Protein AF-Q9ND28-F1 (afdb_monomer)

Organism: Plasmodium falciparum (NCBI:txid5833)

pLDDT: mean 91.17, std 7.17, range [67.81, 97.5]

InterPro domains:
  IPR008602 Duffy-antigen binding domain [PF05424] (1-72)
  IPR042202 Duffy-anti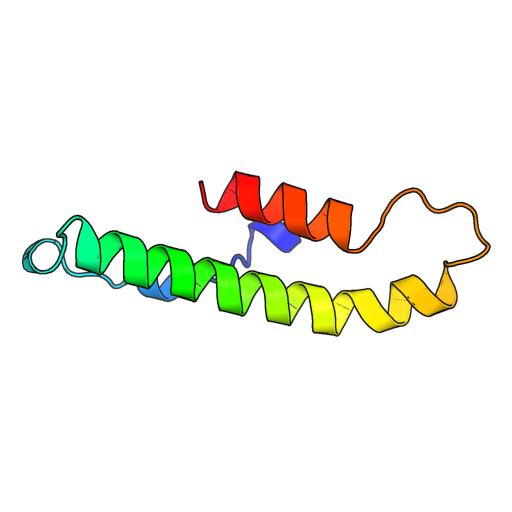gen binding superfamily [G3DSA:1.20.1310.20] (1-72)

Sequence (72 aa):
PYRRLHVCDKNLEQIKAEQITTHNLLAEVCMAAYYEGDLIKTHYTPYQKIYKDTGSGFTICTALARSFADIG

Radius of gyration: 14.69 Å; Cα contacts (8 Å, |Δi|>4): 42; chains: 1; bounding box: 34×17×40 Å

Secondary structure (DSSP, 8-state):
-HHHHT-S-HHHHT--GGG--HHHHHHHHHHHHHHHHHHHHHHHHHHHHHTTTTT----HHHHHHHHHHHH-

Mean predicted aligned error: 4.01 Å

Structure (mmCIF, N/CA/C/O backbone):
data_AF-Q9ND28-F1
#
_entry.id   AF-Q9ND28-F1
#
loop_
_atom_site.group_PDB
_atom_site.id
_atom_site.type_symbol
_atom_site.label_atom_id
_atom_site.label_alt_id
_atom_site.label_comp_id
_atom_site.label_asym_id
_atom_site.label_entity_id
_atom_site.label_seq_id
_atom_site.pdbx_PDB_ins_code
_atom_site.Cartn_x
_atom_site.Cartn_y
_atom_site.Cartn_z
_atom_site.occupancy
_atom_site.B_iso_or_equiv
_atom_site.auth_seq_id
_atom_site.auth_comp_id
_atom_site.auth_asym_id
_atom_site.auth_atom_id
_atom_site.pdbx_PDB_model_num
ATOM 1 N N . PRO A 1 1 ? -5.415 6.839 -12.626 1.00 85.12 1 PRO A N 1
ATOM 2 C CA . PRO A 1 1 ? -4.504 5.804 -13.184 1.00 85.12 1 PRO A CA 1
ATOM 3 C C . PRO A 1 1 ? -5.095 4.410 -12.963 1.00 85.12 1 PRO A C 1
ATOM 5 O O . PRO A 1 1 ? -5.650 4.209 -11.891 1.00 85.12 1 PRO A O 1
ATOM 8 N N . TYR A 1 2 ? -4.966 3.471 -13.910 1.00 87.75 2 TYR A N 1
ATOM 9 C CA . TYR A 1 2 ? -5.531 2.116 -13.753 1.00 87.75 2 TYR A CA 1
ATOM 10 C C . TYR A 1 2 ? -5.090 1.424 -12.456 1.00 87.75 2 TYR A C 1
ATOM 12 O O . TYR A 1 2 ? -5.919 0.843 -11.774 1.00 87.75 2 TYR A O 1
ATOM 20 N N . ARG A 1 3 ? -3.822 1.591 -12.053 1.00 90.31 3 ARG A N 1
ATOM 21 C CA . ARG A 1 3 ? -3.304 1.108 -10.761 1.00 90.31 3 ARG A CA 1
ATOM 22 C C . ARG A 1 3 ? -4.136 1.590 -9.558 1.00 90.31 3 ARG A C 1
ATOM 24 O O . ARG A 1 3 ? -4.482 0.787 -8.713 1.00 90.31 3 ARG A O 1
ATOM 31 N N . ARG A 1 4 ? -4.510 2.879 -9.513 1.00 91.88 4 ARG A N 1
ATOM 32 C CA . ARG A 1 4 ? -5.269 3.469 -8.390 1.00 91.88 4 ARG A CA 1
ATOM 33 C C . ARG A 1 4 ? -6.712 2.955 -8.303 1.00 91.88 4 ARG A C 1
ATOM 35 O O . ARG A 1 4 ? -7.289 2.959 -7.230 1.00 91.88 4 ARG A O 1
ATOM 42 N N . LEU A 1 5 ? -7.302 2.538 -9.426 1.00 92.06 5 LEU A N 1
ATOM 43 C CA . LEU A 1 5 ? -8.675 2.014 -9.449 1.00 92.06 5 LEU A CA 1
ATOM 44 C C . LEU A 1 5 ? -8.795 0.632 -8.791 1.00 92.06 5 LEU A C 1
ATOM 46 O O . LEU A 1 5 ? -9.904 0.199 -8.499 1.00 92.06 5 LEU A O 1
ATOM 50 N N . HIS A 1 6 ? -7.671 -0.064 -8.609 1.00 90.69 6 HIS A N 1
ATOM 51 C CA . HIS A 1 6 ? -7.609 -1.438 -8.117 1.00 90.69 6 HIS A CA 1
ATOM 52 C C . HIS A 1 6 ? -6.558 -1.578 -7.009 1.00 90.69 6 HIS A C 1
ATOM 54 O O . HIS A 1 6 ? -5.817 -2.558 -6.988 1.00 90.69 6 HIS A O 1
ATOM 60 N N . VAL A 1 7 ? -6.464 -0.573 -6.132 1.00 93.75 7 VAL A N 1
ATOM 61 C CA . VAL A 1 7 ? -5.603 -0.636 -4.944 1.00 93.75 7 VAL A CA 1
ATOM 62 C C . VAL A 1 7 ? -6.062 -1.780 -4.042 1.00 93.75 7 VAL A C 1
ATOM 64 O O . VAL A 1 7 ? -7.253 -2.062 -3.924 1.00 93.75 7 VAL A O 1
ATOM 67 N N . CYS A 1 8 ? -5.109 -2.463 -3.413 1.00 95.31 8 CYS A N 1
ATOM 68 C CA . CYS A 1 8 ? -5.388 -3.556 -2.483 1.00 95.31 8 CYS A CA 1
ATOM 69 C C . CYS A 1 8 ? -5.824 -3.046 -1.089 1.00 95.31 8 CYS A C 1
ATOM 71 O O . CYS A 1 8 ? -5.140 -3.318 -0.108 1.00 95.31 8 CYS A O 1
ATOM 73 N N . ASP A 1 9 ? -6.937 -2.314 -0.984 1.00 95.75 9 ASP A N 1
ATOM 74 C CA . ASP A 1 9 ? -7.440 -1.684 0.258 1.00 95.75 9 ASP A CA 1
ATOM 75 C C . ASP A 1 9 ? -8.739 -2.295 0.808 1.00 95.75 9 ASP A C 1
ATOM 77 O O . ASP A 1 9 ? -9.271 -1.836 1.816 1.00 95.75 9 ASP A O 1
ATOM 81 N N . LYS A 1 10 ? -9.246 -3.368 0.197 1.00 96.06 10 LYS A N 1
ATOM 82 C CA . LYS A 1 10 ? -10.510 -4.008 0.595 1.00 96.06 10 LYS A CA 1
ATOM 83 C C . LYS A 1 10 ? -10.602 -4.328 2.094 1.00 96.06 10 LYS A C 1
ATOM 85 O O . LYS A 1 10 ? -11.684 -4.271 2.670 1.00 96.06 10 LYS A O 1
ATOM 90 N N . ASN A 1 11 ? -9.493 -4.694 2.734 1.00 95.56 11 ASN A N 1
ATOM 91 C CA . ASN A 1 11 ? -9.461 -4.958 4.173 1.00 95.56 11 ASN A CA 1
ATOM 92 C C . ASN A 1 11 ? -9.744 -3.686 5.001 1.00 95.56 11 ASN A C 1
ATOM 94 O O . ASN A 1 11 ? -10.462 -3.752 5.998 1.00 95.56 11 ASN A O 1
ATOM 98 N N . LEU A 1 12 ? -9.285 -2.522 4.531 1.00 95.19 12 LEU A N 1
ATOM 99 C CA . LEU A 1 12 ? -9.593 -1.213 5.111 1.00 95.19 12 LEU A CA 1
ATOM 100 C C . LEU A 1 12 ? -11.056 -0.819 4.887 1.00 95.19 12 LEU A C 1
ATOM 102 O O . LEU A 1 12 ? -11.674 -0.269 5.792 1.00 95.19 12 LEU A O 1
ATOM 106 N N . GLU A 1 13 ? -11.646 -1.136 3.732 1.00 94.56 13 GLU A N 1
ATOM 107 C CA . GLU A 1 13 ? -13.075 -0.879 3.477 1.00 94.56 13 GLU A CA 1
ATOM 108 C C . GLU A 1 13 ? -14.004 -1.725 4.366 1.00 94.56 13 GLU A C 1
ATOM 110 O O . GLU A 1 13 ? -15.151 -1.355 4.619 1.00 94.56 13 GLU A O 1
ATOM 115 N N . GLN A 1 14 ? -13.521 -2.881 4.827 1.00 96.12 14 GLN A N 1
ATOM 116 C CA . GLN A 1 14 ?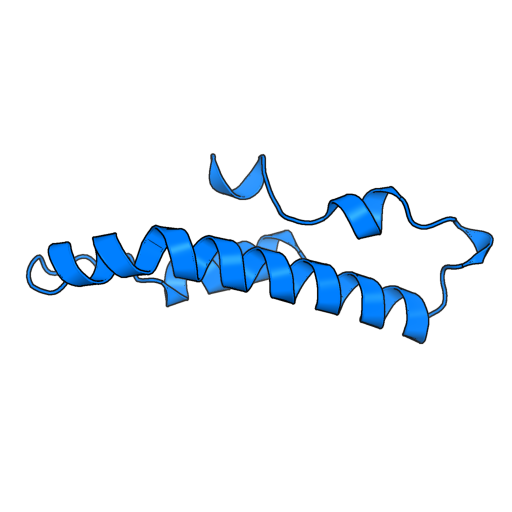 -14.295 -3.854 5.602 1.00 96.12 14 GLN A CA 1
ATOM 117 C C . GLN A 1 14 ? -14.074 -3.760 7.117 1.00 96.12 14 GLN A C 1
ATOM 119 O O . GLN A 1 14 ? -14.730 -4.490 7.869 1.00 96.12 14 GLN A O 1
ATOM 124 N N . ILE A 1 15 ? -13.190 -2.873 7.586 1.00 95.25 15 ILE A N 1
ATOM 125 C CA . ILE A 1 15 ? -12.966 -2.678 9.019 1.00 95.25 15 ILE A CA 1
ATOM 126 C C . ILE A 1 15 ? -14.232 -2.120 9.682 1.00 95.25 15 ILE A C 1
ATOM 128 O O . ILE A 1 15 ? -14.820 -1.128 9.247 1.00 95.25 15 ILE A O 1
ATOM 132 N N . LYS A 1 16 ? -14.673 -2.749 10.773 1.00 96.81 16 LYS A N 1
ATOM 133 C CA . LYS A 1 16 ? -15.792 -2.219 11.562 1.00 96.81 16 LYS A CA 1
ATOM 134 C C . LYS A 1 16 ? -15.305 -1.062 12.422 1.00 96.81 16 LYS A C 1
ATOM 136 O O . LYS A 1 16 ? -14.249 -1.170 13.040 1.00 96.81 16 LYS A O 1
ATOM 141 N N . ALA A 1 17 ? -16.111 -0.007 12.552 1.00 95.50 17 ALA A N 1
ATOM 142 C CA . ALA A 1 17 ? -15.770 1.174 13.354 1.00 95.50 17 ALA A CA 1
ATOM 143 C C . ALA A 1 17 ? -15.349 0.828 14.798 1.00 95.50 17 ALA A C 1
ATOM 145 O O . ALA A 1 17 ? -14.392 1.387 15.319 1.00 95.50 17 A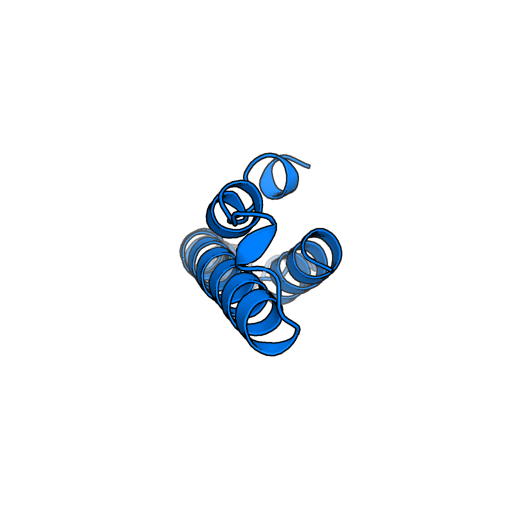LA A O 1
ATOM 146 N N . GLU A 1 18 ? -16.008 -0.158 15.410 1.00 96.50 18 GLU A N 1
ATOM 147 C CA . GLU A 1 18 ? -15.718 -0.659 16.763 1.00 96.50 18 GLU A CA 1
ATOM 148 C C . GLU A 1 18 ? -14.333 -1.319 16.899 1.00 96.50 18 GLU A C 1
ATOM 150 O O . GLU A 1 18 ? -13.794 -1.418 17.997 1.00 96.50 18 GLU A O 1
ATOM 155 N N . GLN A 1 19 ? -13.750 -1.781 15.790 1.00 94.56 19 GLN A N 1
ATOM 156 C CA . GLN A 1 19 ? -12.434 -2.424 15.742 1.00 94.56 19 GLN A CA 1
ATOM 157 C C . GLN A 1 19 ? -11.311 -1.422 15.436 1.00 94.56 19 GLN A C 1
ATOM 159 O O . GLN A 1 19 ? -10.135 -1.796 15.448 1.00 94.56 19 GLN A O 1
ATOM 164 N N . ILE A 1 20 ? -11.634 -0.156 15.149 1.00 96.31 20 ILE A N 1
ATOM 165 C CA . ILE A 1 20 ? -10.637 0.860 14.811 1.00 96.31 20 ILE A CA 1
ATOM 166 C C . ILE A 1 20 ? -9.922 1.305 16.090 1.00 96.31 20 ILE A C 1
ATOM 168 O O . ILE A 1 20 ? -10.412 2.111 16.875 1.00 96.31 20 ILE A O 1
ATOM 172 N N . THR A 1 21 ? -8.713 0.785 16.269 1.00 97.38 21 THR A N 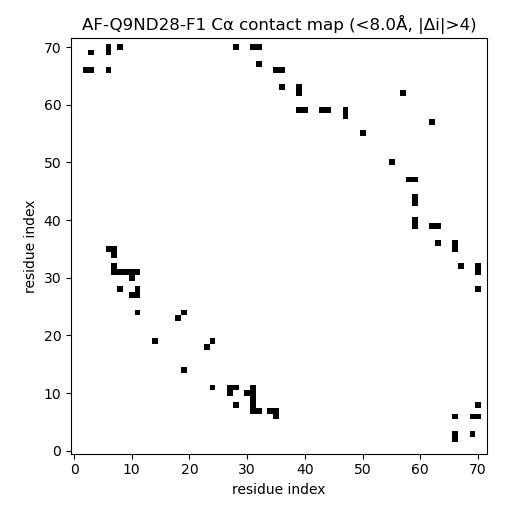1
ATOM 173 C CA . THR A 1 21 ? -7.715 1.272 17.228 1.00 97.38 21 THR A CA 1
ATOM 174 C C . THR A 1 21 ? -6.440 1.615 16.470 1.00 97.38 21 THR A C 1
ATOM 176 O O . THR A 1 21 ? -6.246 1.127 15.358 1.00 97.38 21 THR A O 1
ATOM 179 N N . THR A 1 22 ? -5.532 2.394 17.061 1.00 96.56 22 THR A N 1
ATOM 180 C CA . THR A 1 22 ? -4.253 2.739 16.415 1.00 96.56 22 THR A CA 1
ATOM 181 C C . THR A 1 22 ? -3.484 1.501 15.947 1.00 96.56 22 THR A C 1
ATOM 183 O O . THR A 1 22 ? -2.956 1.484 14.840 1.00 96.56 22 THR A O 1
ATOM 186 N N . HIS A 1 23 ? -3.448 0.443 16.761 1.00 96.81 23 HIS A N 1
ATOM 187 C CA . HIS A 1 23 ? -2.714 -0.778 16.430 1.00 96.81 23 HIS A CA 1
ATOM 188 C C . HIS A 1 23 ? -3.424 -1.628 15.378 1.00 96.81 23 HIS A C 1
ATOM 190 O O . HIS A 1 23 ? -2.763 -2.127 14.470 1.00 96.81 23 HIS A O 1
ATOM 196 N N . ASN A 1 24 ? -4.750 -1.767 15.473 1.00 96.31 24 ASN A N 1
ATOM 197 C CA . ASN A 1 24 ? -5.502 -2.534 14.484 1.00 96.31 24 ASN A CA 1
ATOM 198 C C . ASN A 1 24 ? -5.490 -1.833 13.119 1.00 96.31 24 ASN A C 1
ATOM 200 O O . ASN A 1 24 ? -5.193 -2.455 12.109 1.00 96.31 24 ASN A O 1
ATOM 204 N N . LEU A 1 25 ? -5.702 -0.514 13.098 1.00 96.81 25 LEU A N 1
ATOM 205 C CA . LEU A 1 25 ? -5.624 0.280 11.875 1.00 96.81 25 LEU A CA 1
ATOM 206 C C . LEU A 1 25 ? -4.235 0.189 11.233 1.00 96.81 25 LEU A C 1
ATOM 208 O O . LEU A 1 25 ? -4.134 -0.014 10.029 1.00 96.81 25 LEU A O 1
ATOM 212 N N . LEU A 1 26 ? -3.162 0.288 12.027 1.00 97.12 26 LEU A N 1
ATOM 213 C CA . LEU A 1 26 ? -1.801 0.127 11.516 1.00 97.12 26 LEU A CA 1
ATOM 214 C C . LEU A 1 26 ? -1.584 -1.262 10.900 1.00 97.12 26 LEU A C 1
ATOM 216 O O . LEU A 1 26 ? -0.957 -1.366 9.848 1.00 97.12 26 LEU A O 1
ATOM 220 N N . ALA A 1 27 ? -2.099 -2.320 11.529 1.00 97.19 27 ALA A N 1
ATOM 221 C CA . ALA A 1 27 ? -1.999 -3.675 10.996 1.00 97.19 27 ALA A CA 1
ATOM 222 C C . ALA A 1 27 ? -2.721 -3.809 9.646 1.00 97.19 27 ALA A C 1
ATOM 224 O O . ALA A 1 27 ? -2.135 -4.333 8.698 1.00 97.19 27 ALA A O 1
ATOM 225 N N . GLU A 1 28 ? -3.939 -3.276 9.530 1.00 97.06 28 GLU A N 1
ATOM 226 C CA . GLU A 1 28 ? -4.707 -3.292 8.281 1.00 97.06 28 GLU A CA 1
ATOM 227 C C . GLU A 1 28 ? -4.028 -2.468 7.173 1.00 97.06 28 GLU A C 1
ATOM 229 O O . GLU A 1 28 ? -3.924 -2.922 6.032 1.00 97.06 28 GLU A O 1
ATOM 234 N N . VAL A 1 29 ? -3.483 -1.290 7.496 1.00 96.75 29 VAL A N 1
ATOM 235 C CA . VAL A 1 29 ? -2.738 -0.460 6.530 1.00 96.75 29 VAL A CA 1
ATOM 236 C C . VAL A 1 29 ? -1.473 -1.179 6.051 1.00 96.75 29 VAL A C 1
ATOM 238 O O . VAL A 1 29 ? -1.188 -1.211 4.853 1.00 96.75 29 VAL A O 1
ATOM 241 N N . CYS A 1 30 ? -0.726 -1.810 6.961 1.00 97.19 30 CYS A N 1
ATOM 242 C CA . CYS A 1 30 ? 0.445 -2.611 6.605 1.00 97.19 30 CYS A CA 1
ATOM 243 C C . CYS A 1 30 ? 0.075 -3.818 5.734 1.00 97.19 30 CYS A C 1
ATOM 245 O O . CYS A 1 30 ? 0.816 -4.149 4.806 1.00 97.19 30 CYS A O 1
ATOM 247 N N . MET A 1 31 ? -1.060 -4.466 6.005 1.00 97.31 31 MET A N 1
ATOM 248 C CA . MET A 1 31 ? -1.555 -5.585 5.205 1.00 97.31 31 MET A CA 1
ATOM 249 C C . MET A 1 31 ? -1.915 -5.138 3.781 1.00 97.31 31 MET A C 1
ATOM 251 O O . MET A 1 31 ? -1.480 -5.775 2.821 1.00 97.31 31 MET A O 1
ATOM 255 N N . ALA A 1 32 ? -2.615 -4.010 3.635 1.00 97.50 32 ALA A N 1
ATOM 256 C CA . ALA A 1 32 ? -2.919 -3.413 2.334 1.00 97.50 32 ALA A CA 1
ATOM 257 C C . ALA A 1 32 ? -1.634 -3.090 1.547 1.00 97.50 32 ALA A C 1
ATOM 259 O O . ALA A 1 32 ? -1.473 -3.501 0.396 1.00 97.50 32 ALA A O 1
ATOM 260 N N . ALA A 1 33 ? -0.664 -2.433 2.195 1.00 97.44 33 ALA A N 1
ATOM 261 C CA . ALA A 1 33 ? 0.622 -2.093 1.586 1.00 97.44 33 ALA A CA 1
ATOM 262 C C . ALA A 1 33 ? 1.436 -3.328 1.166 1.00 97.44 33 ALA A C 1
ATOM 264 O O . ALA A 1 33 ? 2.087 -3.311 0.119 1.00 97.44 33 ALA A O 1
ATOM 265 N N . TYR A 1 34 ? 1.390 -4.404 1.956 1.00 97.25 34 TYR A N 1
ATOM 266 C CA . TYR A 1 34 ? 2.044 -5.667 1.626 1.00 97.25 34 TYR A CA 1
ATOM 267 C C . TYR A 1 34 ? 1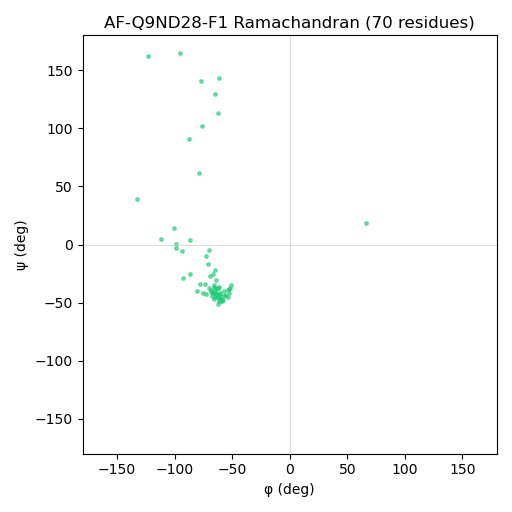.478 -6.275 0.337 1.00 97.25 34 TYR A C 1
ATOM 269 O O . TYR A 1 34 ? 2.243 -6.576 -0.583 1.00 97.25 34 TYR A O 1
ATOM 277 N N . TYR A 1 35 ? 0.151 -6.411 0.242 1.00 97.25 35 TYR A N 1
ATOM 278 C CA . TYR A 1 35 ? -0.496 -6.998 -0.933 1.00 97.25 35 TYR A CA 1
ATOM 279 C C . TYR A 1 35 ? -0.351 -6.124 -2.182 1.00 97.25 35 TYR A C 1
ATOM 281 O O . TYR A 1 35 ? -0.035 -6.641 -3.254 1.00 97.25 35 TYR A O 1
ATOM 289 N N . GLU A 1 36 ? -0.492 -4.805 -2.046 1.00 97.25 36 GLU A N 1
ATOM 290 C CA . GLU A 1 36 ? -0.269 -3.854 -3.139 1.00 97.25 36 GLU A CA 1
ATOM 291 C C . GLU A 1 36 ? 1.176 -3.935 -3.663 1.00 97.25 36 GLU A C 1
ATOM 293 O O . GLU A 1 36 ? 1.418 -3.968 -4.874 1.00 97.25 36 GLU A O 1
ATOM 298 N N . GLY A 1 37 ? 2.151 -4.032 -2.755 1.00 95.75 37 GLY A N 1
ATOM 299 C CA . GLY A 1 37 ? 3.559 -4.196 -3.101 1.00 95.75 37 GLY A CA 1
ATOM 300 C C . GLY A 1 37 ? 3.849 -5.505 -3.839 1.00 95.75 37 GLY A C 1
ATOM 301 O O . GLY A 1 37 ? 4.585 -5.498 -4.832 1.00 95.75 37 GLY A O 1
ATOM 302 N N . ASP A 1 38 ? 3.262 -6.617 -3.394 1.00 96.19 38 ASP A N 1
ATOM 303 C CA . ASP A 1 38 ? 3.437 -7.925 -4.033 1.00 96.19 38 ASP A CA 1
ATOM 304 C C . ASP A 1 38 ? 2.784 -7.988 -5.422 1.00 96.19 38 ASP A C 1
ATOM 306 O O . ASP A 1 38 ? 3.401 -8.469 -6.380 1.00 96.19 38 ASP A O 1
ATOM 310 N N . LEU A 1 39 ? 1.592 -7.404 -5.573 1.00 95.00 39 LEU A N 1
ATOM 311 C CA . LEU A 1 39 ? 0.899 -7.295 -6.856 1.00 95.00 39 LEU A CA 1
ATOM 312 C C . LEU A 1 39 ? 1.725 -6.482 -7.862 1.00 95.00 39 LEU A C 1
ATOM 314 O O . LEU A 1 39 ? 1.979 -6.937 -8.984 1.00 95.00 39 LEU A O 1
ATOM 318 N N . ILE A 1 40 ? 2.225 -5.312 -7.453 1.00 94.19 40 ILE A N 1
ATOM 319 C CA . ILE A 1 40 ? 3.102 -4.486 -8.295 1.00 94.19 40 ILE A CA 1
ATOM 320 C C . ILE A 1 40 ? 4.357 -5.257 -8.663 1.00 94.19 40 ILE A C 1
ATOM 322 O O . ILE A 1 40 ? 4.715 -5.303 -9.838 1.00 94.19 40 ILE A O 1
ATOM 326 N N . LYS A 1 41 ? 5.022 -5.883 -7.691 1.00 93.06 41 LYS A N 1
ATOM 327 C CA . LYS A 1 41 ? 6.246 -6.641 -7.941 1.00 93.06 41 LYS A CA 1
ATOM 328 C C . LYS A 1 41 ? 6.018 -7.749 -8.955 1.00 93.06 41 LYS A C 1
ATOM 330 O O . LYS A 1 41 ? 6.788 -7.856 -9.912 1.00 93.06 41 LYS A O 1
ATOM 335 N N . THR A 1 42 ? 4.964 -8.531 -8.785 1.00 92.69 42 THR A N 1
ATOM 336 C CA . THR A 1 42 ? 4.629 -9.643 -9.674 1.00 92.69 42 THR A CA 1
ATOM 337 C C . THR A 1 42 ? 4.379 -9.162 -11.101 1.00 92.69 42 THR A C 1
ATOM 339 O O . THR A 1 42 ? 4.975 -9.697 -12.038 1.00 92.69 42 THR A O 1
ATOM 342 N N . HIS A 1 43 ? 3.586 -8.103 -11.284 1.00 89.50 43 HIS A N 1
ATOM 343 C CA . HIS A 1 43 ? 3.265 -7.605 -12.623 1.00 89.50 43 HIS A CA 1
ATOM 344 C C . HIS A 1 43 ? 4.384 -6.783 -13.270 1.00 89.50 43 HIS A C 1
ATOM 346 O O . HIS A 1 43 ? 4.551 -6.862 -14.483 1.00 89.50 43 HIS A O 1
ATOM 352 N N . TYR A 1 44 ? 5.171 -6.018 -12.507 1.00 88.31 44 TYR A N 1
ATOM 353 C CA . TYR A 1 44 ? 6.210 -5.140 -13.060 1.00 88.31 44 TYR A CA 1
ATOM 354 C C . TYR A 1 44 ? 7.553 -5.832 -13.286 1.00 88.31 44 TYR A 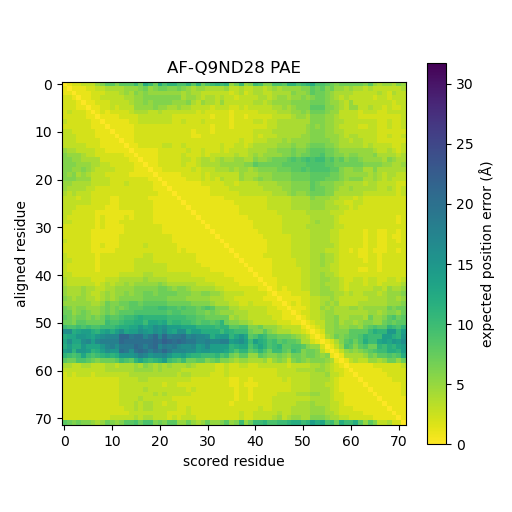C 1
ATOM 356 O O . TYR A 1 44 ? 8.294 -5.398 -14.166 1.00 88.31 44 TYR A O 1
ATOM 364 N N . THR A 1 45 ? 7.881 -6.906 -12.557 1.00 86.69 45 THR A N 1
ATOM 365 C CA . THR A 1 45 ? 9.184 -7.590 -12.697 1.00 86.69 45 THR A CA 1
ATOM 366 C C . THR A 1 45 ? 9.472 -8.049 -14.139 1.00 86.69 45 THR A C 1
ATOM 368 O O . THR A 1 45 ? 10.592 -7.826 -14.609 1.00 86.69 45 THR A O 1
ATOM 371 N N . PRO A 1 46 ? 8.519 -8.644 -14.889 1.00 87.12 46 PRO A N 1
ATOM 372 C CA . PRO A 1 46 ? 8.741 -9.004 -16.291 1.00 87.12 46 PRO A CA 1
ATOM 373 C C . PRO A 1 46 ? 9.033 -7.786 -17.176 1.00 87.12 46 PRO A C 1
ATOM 375 O O . PRO A 1 46 ? 10.004 -7.793 -17.931 1.00 87.12 46 PRO A O 1
ATOM 378 N N . TYR A 1 47 ? 8.252 -6.709 -17.041 1.00 83.75 47 TYR A N 1
ATOM 379 C CA . TYR A 1 47 ? 8.446 -5.485 -17.827 1.00 83.75 47 TYR A CA 1
ATOM 380 C C . TYR A 1 47 ? 9.765 -4.793 -17.501 1.00 83.75 47 TYR A C 1
ATOM 382 O O . TYR A 1 47 ? 10.444 -4.299 -18.397 1.00 83.75 47 TYR A O 1
ATOM 390 N N . GLN A 1 48 ? 10.174 -4.812 -16.235 1.00 84.50 48 GLN A N 1
ATOM 391 C CA . GLN A 1 48 ? 11.442 -4.236 -15.808 1.00 84.50 48 GLN A CA 1
ATOM 392 C C . GLN A 1 48 ? 12.645 -4.965 -16.424 1.00 84.50 48 GLN A C 1
ATOM 394 O O . GLN A 1 48 ? 13.662 -4.332 -16.686 1.00 84.50 48 GLN A O 1
ATOM 399 N N . LYS A 1 49 ? 12.532 -6.274 -16.698 1.00 84.44 49 LYS A N 1
ATOM 400 C CA . LYS A 1 49 ? 13.555 -7.034 -17.436 1.00 84.44 49 LYS A CA 1
ATOM 401 C C . LYS A 1 49 ? 13.569 -6.689 -18.925 1.00 84.44 49 LYS A C 1
ATOM 403 O O . LYS A 1 49 ? 14.646 -6.523 -19.481 1.00 84.44 49 LYS A O 1
ATOM 408 N N . ILE A 1 50 ? 12.396 -6.569 -19.550 1.00 85.69 50 ILE A N 1
ATOM 409 C CA . ILE A 1 50 ? 12.259 -6.283 -20.991 1.00 85.69 50 ILE A CA 1
ATOM 410 C C . ILE A 1 50 ? 12.765 -4.875 -21.328 1.00 85.69 50 ILE A C 1
ATOM 412 O O . ILE A 1 50 ? 13.455 -4.682 -22.322 1.00 85.69 50 ILE A O 1
ATOM 416 N N . TYR A 1 51 ? 12.442 -3.895 -20.487 1.00 82.12 51 TYR A N 1
ATOM 417 C CA . TYR A 1 51 ? 12.722 -2.479 -20.740 1.00 82.12 51 TYR A CA 1
ATOM 418 C C . TYR A 1 51 ? 13.951 -1.953 -19.993 1.00 82.12 51 TYR A C 1
ATOM 420 O O . TYR A 1 51 ? 14.148 -0.742 -19.893 1.00 82.12 51 TYR A O 1
ATOM 428 N N . LYS A 1 52 ? 14.789 -2.848 -19.457 1.00 78.69 52 LYS A N 1
ATOM 429 C CA . LYS A 1 52 ? 15.973 -2.474 -18.674 1.00 78.69 52 LYS A CA 1
ATOM 430 C C . LYS A 1 52 ? 16.924 -1.562 -19.458 1.00 78.69 52 LYS A C 1
ATOM 432 O O . LYS A 1 52 ? 17.433 -0.594 -18.900 1.00 78.69 52 LYS A O 1
ATOM 437 N N . ASP A 1 53 ? 17.106 -1.846 -20.745 1.00 79.69 53 ASP A N 1
ATOM 438 C CA . ASP A 1 53 ? 18.091 -1.170 -21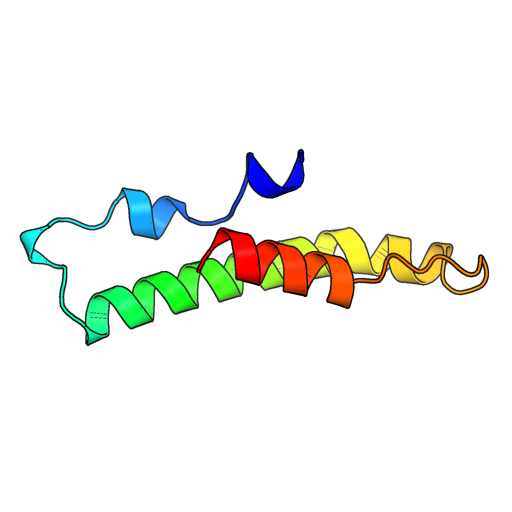.596 1.00 79.69 53 ASP A CA 1
ATOM 439 C C . ASP A 1 53 ? 17.471 -0.060 -22.462 1.00 79.69 53 ASP A C 1
ATOM 441 O O . ASP A 1 53 ? 18.167 0.613 -23.216 1.00 79.69 53 ASP A O 1
ATOM 445 N N . THR A 1 54 ? 16.158 0.177 -22.347 1.00 78.94 54 THR A N 1
ATOM 446 C CA . THR A 1 54 ? 15.454 1.186 -23.157 1.00 78.94 54 THR A CA 1
ATOM 447 C C . THR A 1 54 ? 15.493 2.585 -22.541 1.00 78.94 54 THR A C 1
ATOM 449 O O . THR A 1 54 ? 14.823 3.488 -23.035 1.00 78.94 54 THR A O 1
ATOM 452 N N . GLY A 1 55 ? 16.206 2.770 -21.423 1.00 68.50 55 GLY A N 1
ATOM 453 C CA . GLY A 1 55 ? 16.242 4.038 -20.687 1.00 68.50 55 GLY A CA 1
ATOM 454 C C . GLY A 1 55 ? 14.899 4.427 -20.057 1.00 68.50 55 GLY A C 1
ATOM 455 O O . GLY A 1 55 ? 14.691 5.593 -19.726 1.00 68.50 55 GLY A O 1
ATOM 456 N N . SER A 1 56 ? 13.969 3.474 -19.898 1.00 70.12 56 SER A N 1
ATOM 457 C CA . SER A 1 56 ? 12.682 3.734 -19.252 1.00 70.12 56 SER A CA 1
ATOM 458 C C . SER A 1 56 ? 12.904 4.166 -17.800 1.00 70.12 56 SER A C 1
ATOM 460 O O . SER A 1 56 ? 13.320 3.372 -16.959 1.00 70.12 56 SER A O 1
ATOM 462 N N . GLY A 1 57 ? 12.581 5.423 -17.482 1.00 67.81 57 GLY A N 1
ATOM 463 C CA . GLY A 1 57 ? 12.586 5.932 -16.105 1.00 67.81 57 GLY A CA 1
ATOM 464 C C . GLY A 1 57 ? 11.466 5.350 -15.232 1.00 67.81 57 GLY A C 1
ATOM 465 O O . GLY A 1 57 ? 11.399 5.638 -14.037 1.00 67.81 57 GLY A O 1
ATOM 466 N N . PHE A 1 58 ? 10.570 4.542 -15.813 1.00 73.38 58 PHE A N 1
ATOM 467 C CA . PHE A 1 58 ? 9.454 3.93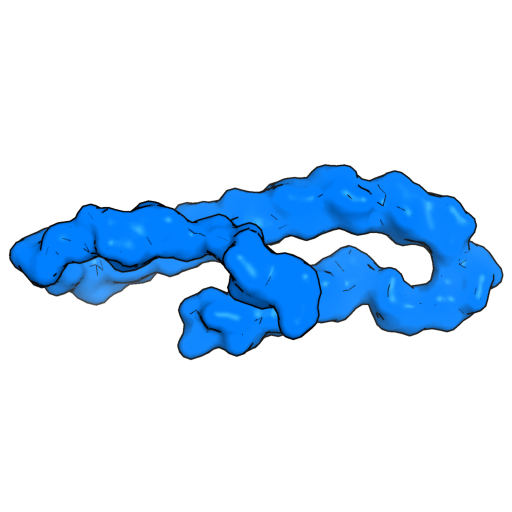6 -15.102 1.00 73.38 58 PHE A CA 1
ATOM 468 C C . PHE A 1 58 ? 9.866 2.605 -14.477 1.00 73.38 58 PHE A C 1
ATOM 470 O O . PHE A 1 58 ? 9.790 1.543 -15.094 1.00 73.38 58 PHE A O 1
ATOM 477 N N . THR A 1 59 ? 10.329 2.678 -13.234 1.00 84.12 59 THR A N 1
ATOM 478 C CA . THR A 1 59 ? 10.801 1.511 -12.485 1.00 84.12 59 THR A CA 1
ATOM 479 C C . THR A 1 59 ? 9.707 0.941 -11.590 1.00 84.12 59 THR A C 1
ATOM 481 O O . THR A 1 59 ? 8.726 1.614 -11.264 1.00 84.12 59 THR A O 1
ATOM 484 N N . ILE A 1 60 ? 9.921 -0.285 -11.110 1.00 88.81 60 ILE A N 1
ATOM 485 C CA . ILE A 1 60 ? 9.112 -0.864 -10.033 1.00 88.81 60 ILE A CA 1
ATOM 486 C C . ILE A 1 60 ? 9.037 0.074 -8.816 1.00 88.81 60 ILE A C 1
ATOM 488 O O . ILE A 1 60 ? 7.973 0.238 -8.232 1.00 88.81 60 ILE A O 1
ATOM 492 N N . CYS A 1 61 ? 10.130 0.776 -8.492 1.00 89.19 61 CYS A N 1
ATOM 493 C CA . CYS A 1 61 ? 10.191 1.731 -7.388 1.00 89.19 61 CYS A CA 1
ATOM 494 C C . CYS A 1 61 ? 9.261 2.926 -7.620 1.00 89.19 61 CYS A C 1
ATOM 496 O O . CYS A 1 61 ? 8.617 3.392 -6.687 1.00 89.19 61 CYS A O 1
ATOM 498 N N . THR A 1 62 ? 9.139 3.400 -8.864 1.00 90.62 62 THR A N 1
ATOM 499 C CA . THR A 1 62 ? 8.197 4.468 -9.227 1.00 90.62 62 THR A CA 1
ATOM 500 C C . THR A 1 62 ? 6.748 4.020 -9.044 1.00 90.62 62 THR A C 1
ATOM 502 O O . THR A 1 62 ? 5.925 4.798 -8.564 1.00 90.62 62 THR A O 1
ATOM 505 N N . ALA A 1 63 ? 6.423 2.777 -9.412 1.00 90.81 63 ALA A N 1
ATOM 506 C CA . ALA A 1 63 ? 5.091 2.219 -9.193 1.00 90.81 63 ALA A CA 1
ATOM 507 C C . ALA A 1 63 ? 4.786 2.075 -7.691 1.00 90.81 63 ALA A C 1
ATOM 509 O O . ALA A 1 63 ? 3.746 2.555 -7.244 1.00 90.81 63 ALA A O 1
ATOM 510 N N . LEU A 1 64 ? 5.728 1.524 -6.919 1.00 93.38 64 LEU A N 1
ATOM 511 C CA . LEU A 1 64 ? 5.622 1.367 -5.465 1.00 93.38 64 LEU A CA 1
ATOM 512 C C . LEU A 1 64 ? 5.452 2.710 -4.743 1.00 93.38 64 LEU A C 1
ATOM 514 O O . LEU A 1 64 ? 4.549 2.849 -3.926 1.00 93.38 64 LEU A O 1
ATOM 518 N N . ALA A 1 65 ? 6.257 3.723 -5.078 1.00 94.00 65 ALA A N 1
ATOM 519 C CA . ALA A 1 65 ? 6.166 5.047 -4.459 1.00 94.00 65 ALA A CA 1
ATOM 520 C C . ALA A 1 65 ? 4.803 5.713 -4.701 1.00 94.00 65 ALA A C 1
ATOM 522 O O . ALA A 1 65 ? 4.261 6.376 -3.820 1.00 94.00 65 ALA A O 1
ATOM 523 N N . ARG A 1 66 ? 4.223 5.519 -5.892 1.00 94.06 66 ARG A N 1
ATOM 524 C CA . ARG A 1 66 ? 2.890 6.044 -6.204 1.00 94.06 66 ARG A CA 1
ATOM 525 C C . ARG A 1 66 ? 1.777 5.270 -5.496 1.00 94.06 66 ARG A C 1
ATOM 527 O O . ARG A 1 66 ? 0.790 5.894 -5.141 1.00 94.06 66 ARG A O 1
ATOM 534 N N . SER A 1 67 ? 1.920 3.957 -5.294 1.00 94.62 67 SER A N 1
ATOM 535 C CA . SER A 1 67 ? 0.972 3.181 -4.474 1.00 94.62 67 SER A CA 1
ATOM 536 C C . SER A 1 67 ? 1.045 3.541 -3.005 1.00 94.62 67 SER A C 1
ATOM 538 O O . SER A 1 67 ? 0.007 3.693 -2.376 1.00 94.62 67 SER A O 1
ATOM 540 N N . PHE A 1 68 ? 2.244 3.775 -2.478 1.00 94.69 68 PHE A N 1
ATOM 541 C CA . PHE A 1 68 ? 2.404 4.285 -1.122 1.00 94.69 68 PHE A CA 1
ATOM 542 C C . PHE A 1 68 ? 1.648 5.611 -0.921 1.00 94.69 68 PHE A C 1
ATOM 544 O O . PHE A 1 68 ? 0.921 5.748 0.053 1.00 94.69 68 PHE A O 1
ATOM 551 N N . ALA A 1 69 ? 1.741 6.536 -1.883 1.00 95.19 69 ALA A N 1
ATOM 552 C CA . ALA A 1 69 ? 1.000 7.802 -1.865 1.00 95.19 69 ALA A CA 1
ATOM 553 C C . ALA A 1 69 ? -0.514 7.679 -2.147 1.00 95.19 69 ALA A C 1
ATOM 555 O O . ALA A 1 69 ? -1.224 8.673 -2.047 1.00 95.19 69 ALA A O 1
ATOM 556 N N . ASP A 1 70 ? -1.001 6.511 -2.579 1.00 94.50 70 ASP A N 1
ATOM 557 C CA . ASP A 1 70 ? 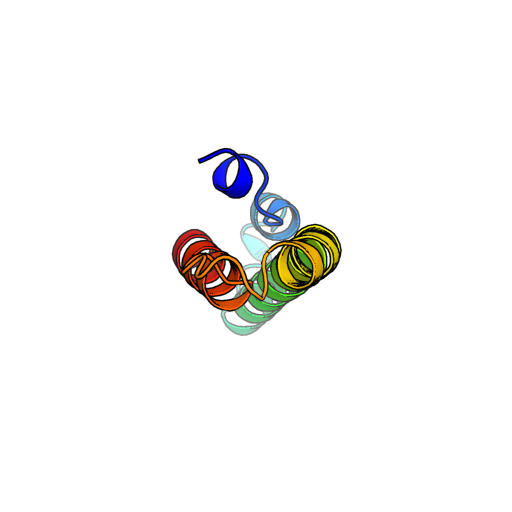-2.440 6.256 -2.717 1.00 94.50 70 ASP A CA 1
ATOM 558 C C . ASP A 1 70 ? -3.028 5.611 -1.449 1.00 94.50 70 ASP A C 1
ATOM 560 O O . ASP A 1 70 ? -4.212 5.804 -1.189 1.00 94.50 70 ASP A O 1
ATOM 564 N N . ILE A 1 71 ? -2.223 4.854 -0.687 1.00 92.00 71 ILE A N 1
ATOM 565 C CA . ILE A 1 71 ? -2.616 4.227 0.590 1.00 92.00 71 ILE A CA 1
ATOM 566 C C . ILE A 1 71 ? -2.566 5.229 1.755 1.00 92.00 71 ILE A C 1
ATOM 568 O O . ILE A 1 71 ? -3.415 5.162 2.642 1.00 92.00 71 ILE A O 1
ATOM 572 N N . GLY A 1 72 ? -1.550 6.099 1.785 1.00 83.94 72 GLY A N 1
ATOM 573 C CA . GLY A 1 72 ? -1.371 7.141 2.809 1.00 83.94 72 GLY A CA 1
ATOM 574 C C . GLY A 1 72 ? -2.045 8.453 2.445 1.00 83.94 72 GLY A C 1
ATOM 575 O O . GLY A 1 72 ? -2.552 9.111 3.379 1.00 83.94 72 GLY A O 1
#

Solvent-accessible surface area (backbone atoms only — not comparable to full-atom values): 4358 Å² total; per-residue (Å²): 108,79,68,72,79,66,58,51,45,65,68,63,75,65,58,51,78,93,62,67,41,78,64,51,47,50,51,45,53,51,51,24,52,50,52,40,47,50,54,49,48,65,66,38,51,63,54,51,64,75,40,60,86,72,73,62,86,79,41,67,67,56,54,48,54,54,49,51,68,69,76,104

Foldseek 3Di:
DVLLVDQQLVLVVPDDPVQDDPVSVVVSLVVSLVVSLVVLCVVCVVVCVVCVPVPPPDHSVVSSVVSVVSSD